Protein AF-A0A7I9W065-F1 (afdb_monomer_lite)

pLDDT: mean 79.96, std 14.08, range [38.72, 93.44]

Radius of gyration: 19.63 Å; chains: 1; bounding box: 33×25×72 Å

Secondary structure (DSSP, 8-state):
------SS-----HHHHHHHHHTT-GGGTTTHHHHHHHHHHTT--HHHHHHHHHHHHHHHHHHHHHHHHHHHTT--TT--GGG--SSPPP-

Organism: Mycolicibacterium agri (NCBI:txid36811)

Foldseek 3Di:
DDDDDDDDQDQCDPVNCVVCVVVVNNVVNVCVSVLVVVCVVVVPDPVRSVVVSVVVVVVVVVVVVVVVVCVVVVHDPCPDPVPDDPDPDDD

Structure (mmCIF, N/CA/C/O backbone):
data_AF-A0A7I9W065-F1
#
_entry.id   AF-A0A7I9W065-F1
#
loop_
_atom_site.group_PDB
_atom_site.id
_atom_site.type_symbol
_atom_site.label_atom_id
_atom_site.label_alt_id
_atom_site.label_comp_id
_atom_site.label_asym_id
_atom_site.label_entity_id
_atom_site.label_seq_id
_atom_site.pdbx_PDB_ins_code
_atom_site.Cartn_x
_atom_site.Cartn_y
_atom_site.Cartn_z
_atom_site.occupancy
_atom_site.B_iso_or_equiv
_atom_site.auth_seq_id
_atom_site.auth_comp_id
_atom_site.auth_asym_id
_atom_site.auth_atom_id
_atom_site.pdbx_PDB_model_num
ATOM 1 N N . MET A 1 1 ? -3.713 9.442 28.534 1.00 38.72 1 MET A N 1
ATOM 2 C CA . MET A 1 1 ? -4.317 10.524 27.728 1.00 38.72 1 MET A CA 1
ATOM 3 C C . MET A 1 1 ? -5.038 9.878 26.560 1.00 38.72 1 MET A C 1
ATOM 5 O O . MET A 1 1 ? -4.389 9.319 25.688 1.00 38.72 1 MET A O 1
ATOM 9 N N . THR A 1 2 ? -6.363 9.840 26.608 1.00 41.44 2 THR A N 1
ATOM 10 C CA . THR A 1 2 ? -7.232 9.282 25.566 1.00 41.44 2 THR A CA 1
ATOM 11 C C . THR A 1 2 ? -7.578 10.393 24.582 1.00 41.44 2 THR A C 1
ATOM 13 O O . THR A 1 2 ? -8.373 11.276 24.894 1.00 41.44 2 THR A O 1
ATOM 16 N N . THR A 1 3 ? -6.956 10.390 23.404 1.00 46.91 3 THR A N 1
ATOM 17 C CA . THR A 1 3 ? -7.309 11.344 22.348 1.00 46.91 3 THR A CA 1
ATOM 18 C C . THR A 1 3 ? -8.540 10.833 21.607 1.00 46.91 3 THR A C 1
ATOM 20 O O . THR A 1 3 ? -8.487 9.862 20.858 1.00 46.91 3 THR A O 1
ATOM 23 N N . THR A 1 4 ? -9.662 11.496 21.866 1.00 43.91 4 THR A N 1
ATOM 24 C CA . THR A 1 4 ? -10.936 11.389 21.153 1.00 43.91 4 THR A CA 1
ATOM 25 C C . THR A 1 4 ? -10.754 11.729 19.668 1.00 43.91 4 THR A C 1
ATOM 27 O O . THR A 1 4 ? -10.489 12.881 19.339 1.00 43.91 4 THR A O 1
ATOM 30 N N . HIS A 1 5 ? -10.946 10.760 18.767 1.00 50.94 5 HIS A N 1
ATOM 31 C CA . HIS A 1 5 ? -11.048 11.004 17.322 1.00 50.94 5 HIS A CA 1
ATOM 32 C C . HIS A 1 5 ? -12.503 11.326 16.952 1.00 50.94 5 HIS A C 1
ATOM 34 O O . HIS A 1 5 ? -13.360 10.440 16.926 1.00 50.94 5 HIS A O 1
ATOM 40 N N . ARG A 1 6 ? -12.804 12.606 16.703 1.00 49.56 6 ARG A N 1
ATOM 41 C CA . ARG A 1 6 ? -14.131 13.089 16.294 1.00 49.56 6 ARG A CA 1
ATOM 42 C C . ARG A 1 6 ? -14.076 13.610 14.854 1.00 49.56 6 ARG A C 1
ATOM 44 O O . ARG A 1 6 ? -13.675 14.743 14.657 1.00 49.56 6 ARG A O 1
ATOM 51 N N . GLY A 1 7 ? -14.579 12.791 13.923 1.00 58.03 7 GLY A N 1
ATOM 52 C CA . GLY A 1 7 ? -15.345 13.171 12.722 1.00 58.03 7 GLY A CA 1
ATOM 53 C C . GLY A 1 7 ? -14.698 14.066 11.649 1.00 58.03 7 GLY A C 1
ATOM 54 O O . GLY A 1 7 ? -14.366 15.209 11.914 1.00 58.03 7 GLY A O 1
ATOM 55 N N . ALA A 1 8 ? -14.734 13.568 10.403 1.00 47.09 8 ALA A N 1
ATOM 56 C CA . ALA A 1 8 ? -14.304 14.181 9.133 1.00 47.09 8 ALA A CA 1
ATOM 57 C C . ALA A 1 8 ? -12.779 14.216 8.918 1.00 47.09 8 ALA A C 1
ATOM 59 O O . ALA A 1 8 ? -12.077 15.003 9.533 1.00 47.09 8 ALA A O 1
ATOM 60 N N . THR A 1 9 ? -12.302 13.311 8.042 1.00 54.22 9 THR A N 1
ATOM 61 C CA . THR A 1 9 ? -10.904 13.181 7.567 1.00 54.22 9 THR A CA 1
ATOM 62 C C . THR A 1 9 ? -9.872 13.626 8.590 1.00 54.22 9 THR A C 1
ATOM 64 O O . THR A 1 9 ? -9.301 14.709 8.484 1.00 54.22 9 THR A O 1
ATOM 67 N N . ASP A 1 10 ? -9.651 12.784 9.592 1.00 56.38 10 ASP A N 1
ATOM 68 C CA . ASP A 1 10 ? -8.575 13.018 10.534 1.00 56.38 10 ASP A CA 1
ATOM 69 C C . ASP A 1 10 ? -7.268 13.201 9.756 1.00 56.38 10 ASP A C 1
ATOM 71 O O . ASP A 1 10 ? -6.908 12.312 8.971 1.00 56.38 10 ASP A O 1
ATOM 75 N N . PRO A 1 11 ? -6.580 14.346 9.905 1.00 63.97 11 PRO A N 1
ATOM 76 C CA . PRO A 1 11 ? -5.307 14.542 9.244 1.00 63.97 11 PRO A CA 1
ATOM 77 C C . PRO A 1 11 ? -4.381 13.417 9.696 1.00 63.97 11 PRO A C 1
ATOM 79 O O . PRO A 1 11 ? -4.243 13.155 10.894 1.00 63.97 11 PRO A O 1
ATOM 82 N N . ILE A 1 12 ? -3.771 12.720 8.734 1.00 72.44 12 ILE A N 1
ATOM 83 C CA . ILE A 1 12 ? -2.799 11.670 9.035 1.00 72.44 12 ILE A CA 1
ATOM 84 C C . ILE A 1 12 ? -1.693 12.322 9.857 1.00 72.44 12 ILE A C 1
ATOM 86 O O . ILE A 1 12 ? -0.939 13.152 9.348 1.00 72.44 12 ILE A O 1
ATOM 90 N N . GLY A 1 13 ? -1.615 11.967 11.139 1.00 81.31 13 GLY A N 1
ATOM 91 C CA . GLY A 1 13 ? -0.615 12.529 12.035 1.00 81.31 13 GLY A CA 1
ATOM 92 C C . GLY A 1 13 ? 0.797 12.310 11.489 1.00 81.31 13 GLY A C 1
ATOM 93 O O . GLY A 1 13 ? 1.085 11.287 10.860 1.00 81.31 13 GLY A O 1
ATOM 94 N N . ALA A 1 14 ? 1.701 13.254 11.756 1.00 84.06 14 ALA A N 1
ATOM 95 C CA . ALA A 1 14 ? 3.087 13.189 11.289 1.00 84.06 14 ALA A CA 1
ATOM 96 C C . ALA A 1 14 ? 3.797 11.882 11.703 1.00 84.06 14 ALA A C 1
ATOM 98 O O . ALA A 1 14 ? 4.618 11.351 10.953 1.00 84.06 14 ALA A O 1
ATOM 99 N N . ASP A 1 15 ? 3.436 11.324 12.861 1.00 85.06 15 ASP A N 1
ATOM 100 C CA . ASP A 1 15 ? 3.940 10.035 13.336 1.00 85.06 15 ASP A CA 1
ATOM 101 C C . ASP A 1 15 ? 3.499 8.869 12.449 1.00 85.06 15 ASP A C 1
ATOM 103 O O . ASP A 1 15 ? 4.320 8.022 12.096 1.00 85.06 15 ASP A O 1
ATOM 107 N N . LEU A 1 16 ? 2.233 8.848 12.026 1.00 84.44 16 LEU A N 1
ATOM 108 C CA . LEU A 1 16 ? 1.720 7.827 11.118 1.00 84.44 16 LEU A CA 1
ATOM 109 C C . LEU A 1 16 ? 2.382 7.945 9.741 1.00 84.44 16 LEU A C 1
ATOM 111 O O . LEU A 1 16 ? 2.826 6.941 9.192 1.00 84.44 16 LEU A O 1
ATOM 115 N N . LEU A 1 17 ? 2.565 9.160 9.219 1.00 86.12 17 LEU A N 1
ATOM 116 C CA . LEU A 1 17 ? 3.326 9.374 7.981 1.00 86.12 17 LEU A CA 1
ATOM 117 C C . LEU A 1 17 ? 4.770 8.870 8.088 1.00 86.12 17 LEU A C 1
ATOM 119 O O . LEU A 1 17 ? 5.283 8.255 7.150 1.00 86.12 17 LEU A O 1
ATOM 123 N N . ARG A 1 18 ? 5.431 9.106 9.227 1.00 87.75 18 ARG A N 1
ATOM 124 C CA . ARG A 1 18 ? 6.783 8.599 9.485 1.00 87.75 18 ARG A CA 1
ATOM 125 C C . ARG A 1 18 ? 6.800 7.071 9.489 1.00 87.75 18 ARG A C 1
ATOM 127 O O . ARG A 1 18 ? 7.623 6.492 8.786 1.00 87.75 18 ARG A O 1
ATOM 134 N N . LEU A 1 19 ? 5.869 6.427 10.195 1.00 86.94 19 LEU A N 1
ATOM 135 C CA . LEU A 1 19 ? 5.737 4.965 10.216 1.00 86.94 19 LEU A CA 1
ATOM 136 C C . LEU A 1 19 ? 5.494 4.394 8.812 1.00 86.94 19 LEU A C 1
ATOM 138 O O . LEU A 1 19 ? 6.175 3.452 8.407 1.00 86.94 19 LEU A O 1
ATOM 142 N N . LEU A 1 20 ? 4.591 4.999 8.034 1.00 88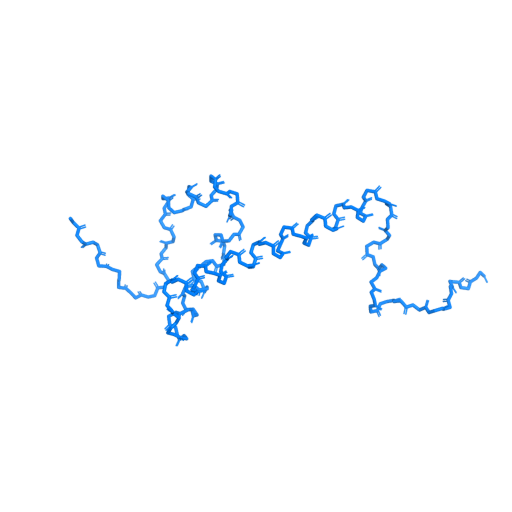.69 20 LEU A N 1
ATOM 143 C CA . LEU A 1 20 ? 4.329 4.593 6.653 1.00 88.69 20 LEU A CA 1
ATOM 144 C C . LEU A 1 20 ? 5.592 4.697 5.795 1.00 88.69 20 LEU A C 1
ATOM 146 O O . LEU A 1 20 ? 5.912 3.767 5.059 1.00 88.69 20 LEU A O 1
ATOM 150 N N . LYS A 1 21 ? 6.359 5.787 5.906 1.00 86.94 21 LYS A N 1
ATOM 151 C CA . LYS A 1 21 ? 7.633 5.931 5.185 1.00 86.94 21 LYS A CA 1
ATOM 152 C C . LYS A 1 21 ? 8.648 4.864 5.597 1.00 86.94 21 LYS A C 1
ATOM 154 O O . LYS A 1 21 ? 9.223 4.228 4.715 1.00 86.94 21 LYS A O 1
ATOM 159 N N . THR A 1 22 ? 8.821 4.614 6.896 1.00 88.25 22 THR A N 1
ATOM 160 C CA . THR A 1 22 ? 9.726 3.574 7.419 1.00 88.25 22 THR A CA 1
ATOM 161 C C . THR A 1 22 ? 9.375 2.188 6.877 1.00 88.25 22 THR A C 1
ATOM 163 O O . THR A 1 22 ? 10.262 1.436 6.480 1.00 88.25 22 THR A O 1
ATOM 166 N N . LEU A 1 23 ? 8.083 1.873 6.767 1.00 85.06 23 LEU A N 1
ATOM 167 C CA . LEU A 1 23 ? 7.588 0.603 6.223 1.00 85.06 23 LEU A CA 1
ATOM 168 C C . LEU A 1 23 ? 7.527 0.565 4.682 1.00 85.06 23 LEU A C 1
ATOM 170 O O . LEU A 1 23 ? 7.072 -0.421 4.093 1.00 85.06 23 LEU A O 1
ATOM 174 N N . LYS A 1 24 ? 7.993 1.621 3.999 1.00 83.69 24 LYS A N 1
ATOM 175 C CA . LYS A 1 24 ? 7.899 1.794 2.536 1.00 83.69 24 LYS A CA 1
ATOM 176 C C . LYS A 1 24 ? 6.451 1.753 2.018 1.00 83.69 24 LYS A C 1
ATOM 178 O O . LYS A 1 24 ? 6.190 1.288 0.910 1.00 83.69 24 LYS A O 1
ATOM 183 N N . LEU A 1 25 ? 5.523 2.257 2.823 1.00 85.19 25 LEU A N 1
ATOM 184 C CA . LEU A 1 25 ? 4.097 2.449 2.548 1.00 85.19 25 LEU A CA 1
ATOM 185 C C . LEU A 1 25 ? 3.769 3.914 2.205 1.00 85.19 25 LEU A C 1
ATOM 187 O O . LEU A 1 25 ? 2.616 4.321 2.260 1.00 85.19 25 LEU A O 1
ATOM 191 N N . GLY A 1 26 ? 4.770 4.739 1.871 1.00 80.50 26 GLY A N 1
ATOM 192 C CA . GLY A 1 26 ? 4.594 6.188 1.703 1.00 80.50 26 GLY A CA 1
ATOM 193 C C . GLY A 1 26 ? 3.543 6.596 0.663 1.00 80.50 26 GLY A C 1
ATOM 194 O O . GLY A 1 26 ? 2.921 7.633 0.824 1.00 80.50 26 GLY A O 1
ATOM 195 N N . ALA A 1 27 ? 3.289 5.767 -0.351 1.00 80.38 27 ALA A N 1
ATOM 196 C CA . ALA A 1 27 ? 2.256 6.037 -1.354 1.00 80.38 27 ALA A CA 1
ATOM 197 C C . ALA A 1 27 ? 0.823 5.757 -0.873 1.00 80.38 27 ALA A C 1
ATOM 199 O O . ALA A 1 27 ? -0.128 6.192 -1.512 1.00 80.38 27 ALA A O 1
ATOM 200 N N . LEU A 1 28 ? 0.655 5.024 0.235 1.00 83.81 28 LEU A N 1
ATOM 201 C CA . LEU A 1 28 ? -0.655 4.876 0.867 1.00 83.81 28 LEU A CA 1
ATOM 202 C C . LEU A 1 28 ? -1.086 6.173 1.555 1.00 83.81 28 LEU A C 1
ATOM 204 O O . LEU A 1 28 ? -2.280 6.377 1.721 1.00 83.81 28 LEU A O 1
ATOM 208 N N . ALA A 1 29 ? -0.145 7.048 1.929 1.00 84.06 29 ALA A N 1
ATOM 209 C CA . ALA A 1 29 ? -0.437 8.280 2.657 1.00 84.06 29 ALA A CA 1
ATOM 210 C C . ALA A 1 29 ? -1.445 9.176 1.925 1.00 84.06 29 ALA A C 1
ATOM 212 O O . ALA A 1 29 ? -2.361 9.684 2.559 1.00 84.06 29 ALA A O 1
ATOM 213 N N . ASP A 1 30 ? -1.321 9.306 0.605 1.00 84.06 30 ASP A N 1
ATOM 214 C CA . ASP A 1 30 ? -2.157 10.225 -0.175 1.00 84.06 30 ASP A CA 1
ATOM 215 C C . ASP A 1 30 ? -3.632 9.788 -0.216 1.00 84.06 30 ASP A C 1
ATOM 217 O O . ASP A 1 30 ? -4.520 10.626 -0.294 1.00 84.06 30 ASP A O 1
ATOM 221 N N . THR A 1 31 ? -3.904 8.482 -0.107 1.00 86.31 31 THR A N 1
ATOM 222 C CA . THR A 1 31 ? -5.262 7.905 -0.220 1.00 86.31 31 THR A CA 1
ATOM 223 C C . THR A 1 31 ? -5.831 7.418 1.113 1.00 86.31 31 THR A C 1
ATOM 225 O O . THR A 1 31 ? -7.015 7.097 1.225 1.00 86.31 31 THR A O 1
ATOM 228 N N . LEU A 1 32 ? -5.009 7.349 2.163 1.00 88.19 32 LEU A N 1
ATOM 229 C CA . LEU A 1 32 ? -5.405 6.807 3.461 1.00 88.19 32 LEU A CA 1
ATOM 230 C C . LEU A 1 32 ? -6.613 7.512 4.113 1.00 88.19 32 LEU A C 1
ATOM 232 O O . LEU A 1 32 ? -7.426 6.791 4.696 1.00 88.19 32 LEU A O 1
ATOM 236 N N . PRO A 1 33 ? -6.799 8.850 4.036 1.00 86.69 33 PRO A N 1
ATOM 237 C CA . PRO A 1 33 ? -7.931 9.514 4.688 1.00 86.69 33 PRO A CA 1
ATOM 238 C C . PRO A 1 33 ? -9.267 9.097 4.069 1.00 86.69 33 PRO A C 1
ATOM 240 O O . PRO A 1 33 ? -10.232 8.811 4.781 1.00 86.69 33 PRO A O 1
ATOM 243 N N . GLU A 1 34 ? -9.304 9.011 2.740 1.00 87.88 34 GLU A N 1
ATOM 244 C CA . GLU A 1 34 ? -10.469 8.592 1.959 1.00 87.88 34 GLU A CA 1
ATOM 245 C C . GLU A 1 34 ? -10.778 7.118 2.212 1.00 87.88 34 GLU A C 1
ATOM 247 O O . GLU A 1 34 ? -11.919 6.753 2.495 1.00 87.88 34 GLU A O 1
ATOM 252 N N . ARG A 1 35 ? -9.745 6.270 2.230 1.00 89.62 35 ARG A N 1
ATOM 253 C CA . ARG A 1 35 ? -9.880 4.843 2.540 1.00 89.62 35 ARG A CA 1
ATOM 254 C C . ARG A 1 35 ? -10.368 4.597 3.966 1.00 89.62 35 ARG A C 1
ATOM 256 O O . ARG A 1 35 ? -11.201 3.720 4.178 1.00 89.62 35 ARG A O 1
ATOM 263 N N . ALA A 1 36 ? -9.898 5.376 4.940 1.00 88.81 36 ALA A N 1
ATOM 264 C CA . ALA A 1 36 ? -10.383 5.312 6.316 1.00 88.81 36 ALA A CA 1
ATOM 265 C C . ALA A 1 36 ? -11.846 5.779 6.418 1.00 88.81 36 ALA A C 1
ATOM 267 O O . ALA A 1 36 ? -12.642 5.188 7.149 1.00 88.81 36 ALA A O 1
ATOM 268 N N . ALA A 1 37 ? -12.233 6.816 5.667 1.00 89.62 37 ALA A N 1
ATOM 269 C CA . ALA A 1 37 ? -13.625 7.245 5.578 1.00 89.62 37 ALA A CA 1
ATOM 270 C C . ALA A 1 37 ? -14.522 6.153 4.973 1.00 89.62 37 ALA A C 1
ATOM 272 O O . ALA A 1 37 ? -15.569 5.855 5.549 1.00 89.62 37 ALA A O 1
ATOM 273 N N . LEU A 1 38 ? -14.080 5.509 3.891 1.00 89.56 38 LEU A N 1
ATOM 274 C CA . LEU A 1 38 ? -14.784 4.402 3.249 1.00 89.56 38 LEU A CA 1
ATOM 275 C C . LEU A 1 38 ? -14.917 3.200 4.197 1.00 89.56 38 LEU A C 1
ATOM 277 O O . LEU A 1 38 ? -16.015 2.689 4.396 1.00 89.56 38 LEU A O 1
ATOM 281 N N . ALA A 1 39 ? -13.840 2.802 4.876 1.00 91.56 39 ALA A N 1
ATOM 282 C CA . ALA A 1 39 ? -13.875 1.711 5.849 1.00 91.56 39 ALA A CA 1
ATOM 283 C C . ALA A 1 39 ? -14.892 1.966 6.976 1.00 91.56 39 ALA A C 1
ATOM 285 O O . ALA A 1 39 ? -15.628 1.055 7.356 1.00 91.56 39 ALA A O 1
ATOM 286 N N . ARG A 1 40 ? -14.998 3.213 7.462 1.00 89.94 40 ARG A N 1
ATOM 287 C CA . ARG A 1 40 ? -16.027 3.608 8.439 1.00 89.94 40 ARG A CA 1
ATOM 288 C C . ARG A 1 40 ? -17.441 3.489 7.869 1.00 89.94 40 ARG A C 1
ATOM 290 O O . ARG A 1 40 ? -18.311 2.958 8.554 1.00 89.94 40 ARG A O 1
ATOM 297 N N . GLN A 1 41 ? -17.671 3.944 6.635 1.00 92.69 41 GLN A N 1
ATOM 298 C CA . GLN A 1 41 ? -18.978 3.832 5.970 1.00 92.69 41 GLN A CA 1
ATOM 299 C C . GLN A 1 41 ? -19.406 2.369 5.801 1.00 92.69 41 GLN A C 1
ATOM 301 O O . GLN A 1 41 ? -20.544 2.016 6.101 1.00 92.69 41 GLN A O 1
ATOM 306 N N . HIS A 1 42 ? -18.470 1.506 5.405 1.00 92.31 42 HIS A N 1
ATOM 307 C CA . HIS A 1 42 ? -18.699 0.072 5.228 1.00 92.31 42 HIS A CA 1
ATOM 308 C C . HIS A 1 42 ? -18.619 -0.739 6.530 1.00 92.31 42 HIS A C 1
ATOM 310 O O . HIS A 1 42 ? -18.772 -1.958 6.494 1.00 92.31 42 HIS A O 1
ATOM 316 N N . LYS A 1 43 ? -18.400 -0.085 7.681 1.00 92.44 43 LYS A N 1
ATOM 317 C CA . LYS A 1 43 ? -18.254 -0.727 8.999 1.00 92.44 43 LYS A CA 1
ATOM 318 C C . LYS A 1 43 ? -17.201 -1.845 9.005 1.00 92.44 43 LYS A C 1
ATOM 320 O O . LYS A 1 43 ? -17.375 -2.860 9.679 1.00 92.44 43 LYS A O 1
ATOM 325 N N . LEU A 1 44 ? -16.113 -1.667 8.252 1.00 92.94 44 LEU A N 1
ATOM 326 C CA . LEU A 1 44 ? -15.005 -2.616 8.249 1.00 92.94 44 LEU A CA 1
ATOM 327 C C . LEU A 1 44 ? -14.385 -2.700 9.647 1.00 92.94 44 LEU A C 1
ATOM 329 O O . LEU A 1 44 ? -14.198 -1.687 10.326 1.00 92.94 44 LEU A O 1
ATOM 333 N N . SER A 1 45 ? -14.014 -3.911 10.059 1.00 93.25 45 SER A N 1
ATOM 334 C CA . SER A 1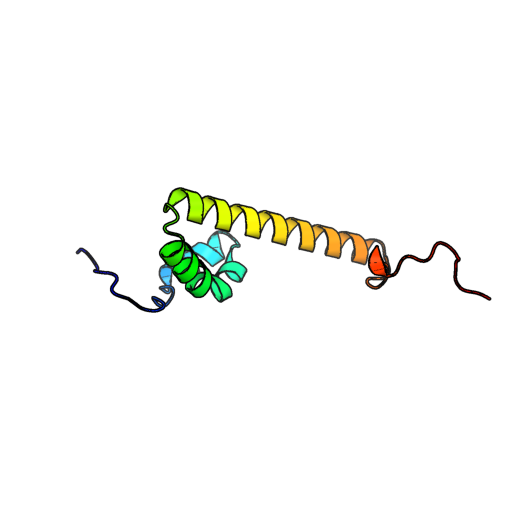 45 ? -13.199 -4.086 11.258 1.00 93.25 45 SER A CA 1
ATOM 335 C C . SER A 1 45 ? -11.811 -3.470 11.046 1.00 93.25 45 SER A C 1
ATOM 337 O O . SER A 1 45 ? -11.316 -3.395 9.921 1.00 93.25 45 SER A O 1
ATOM 339 N N . HIS A 1 46 ? -11.143 -3.073 12.132 1.00 89.00 46 HIS A N 1
ATOM 340 C CA . HIS A 1 46 ? -9.766 -2.568 12.064 1.00 89.00 46 HIS A CA 1
ATOM 341 C C . HIS A 1 46 ? -8.820 -3.560 11.371 1.00 89.00 46 HIS A C 1
ATOM 343 O O . HIS A 1 46 ? -7.968 -3.155 10.585 1.00 89.00 46 HIS A O 1
ATOM 349 N N . ILE A 1 47 ? -9.005 -4.859 11.632 1.00 93.44 47 ILE A N 1
ATOM 350 C CA . ILE A 1 47 ? -8.205 -5.924 11.022 1.00 93.44 47 ILE A CA 1
ATOM 351 C C . ILE A 1 47 ? -8.507 -6.045 9.529 1.00 93.44 47 ILE A C 1
ATOM 353 O O . ILE A 1 47 ? -7.573 -6.041 8.736 1.00 93.44 47 ILE A O 1
ATOM 357 N N . GLY A 1 48 ? -9.782 -6.054 9.128 1.00 91.44 48 GLY A N 1
ATOM 358 C CA . GLY A 1 48 ? -10.150 -6.116 7.710 1.00 91.44 48 GLY A CA 1
ATOM 359 C C . GLY A 1 48 ? -9.685 -4.883 6.931 1.00 91.44 48 GLY A C 1
ATOM 360 O O . GLY A 1 48 ? -9.281 -4.978 5.772 1.00 91.44 48 GLY A O 1
ATOM 361 N N . PHE A 1 49 ? -9.679 -3.712 7.573 1.00 92.00 49 PHE A N 1
ATOM 362 C CA . PHE A 1 49 ? -9.144 -2.493 6.972 1.00 92.00 49 PHE A CA 1
ATOM 363 C C . PHE A 1 49 ? -7.634 -2.596 6.738 1.00 92.00 49 PHE A C 1
ATOM 365 O O . PHE A 1 49 ? -7.161 -2.266 5.650 1.00 92.00 49 PHE A O 1
ATOM 372 N N . LEU A 1 50 ? -6.886 -3.088 7.732 1.00 90.81 50 LEU A N 1
ATOM 373 C CA . LEU A 1 50 ? -5.449 -3.333 7.601 1.00 90.81 50 LEU A CA 1
ATOM 374 C C . LEU A 1 50 ? -5.146 -4.383 6.530 1.00 90.81 50 LEU A C 1
ATOM 376 O O . LEU A 1 50 ? -4.246 -4.173 5.724 1.00 90.81 50 LEU A O 1
ATOM 380 N N . GLU A 1 51 ? -5.907 -5.473 6.480 1.00 93.25 51 GLU A N 1
ATOM 381 C CA . GLU A 1 51 ? -5.766 -6.510 5.456 1.00 93.25 51 GLU A CA 1
ATOM 382 C C . GLU A 1 51 ? -5.943 -5.928 4.048 1.00 93.25 51 GLU A C 1
ATOM 384 O O . GLU A 1 51 ? -5.073 -6.099 3.195 1.00 93.25 51 GLU A O 1
ATOM 389 N N . THR A 1 52 ? -6.999 -5.137 3.840 1.00 90.88 52 THR A N 1
ATOM 390 C CA . THR A 1 52 ? -7.260 -4.461 2.558 1.00 90.88 52 THR A CA 1
ATOM 391 C C . THR A 1 52 ? -6.131 -3.487 2.193 1.00 90.88 52 THR A C 1
ATOM 393 O O . THR A 1 52 ? -5.674 -3.446 1.053 1.00 90.88 52 THR A O 1
ATOM 396 N N . LEU A 1 53 ? -5.634 -2.709 3.164 1.00 89.81 53 LEU A N 1
ATOM 397 C CA . LEU A 1 53 ? -4.498 -1.798 2.970 1.00 89.81 53 LEU A CA 1
ATOM 398 C C . LEU A 1 53 ? -3.229 -2.513 2.519 1.00 89.81 53 LEU A C 1
ATOM 400 O O . LEU A 1 53 ? -2.538 -2.040 1.613 1.00 89.81 53 LEU A O 1
ATOM 404 N N . LEU A 1 54 ? -2.914 -3.633 3.162 1.00 89.56 54 LEU A N 1
ATOM 405 C CA . LEU A 1 54 ? -1.717 -4.405 2.865 1.00 89.56 54 LEU A CA 1
ATOM 406 C C . LEU A 1 54 ? -1.836 -5.118 1.516 1.00 89.56 54 LEU A C 1
ATOM 408 O O . LEU A 1 54 ? -0.881 -5.076 0.740 1.00 89.56 54 LEU A O 1
ATOM 412 N N . ALA A 1 55 ? -2.998 -5.701 1.210 1.00 90.75 55 ALA A N 1
ATOM 413 C CA . ALA A 1 55 ? -3.266 -6.338 -0.078 1.00 90.75 55 ALA A CA 1
ATOM 414 C C . ALA A 1 55 ? -3.073 -5.359 -1.249 1.00 90.75 55 ALA A C 1
ATOM 416 O O . ALA A 1 55 ? -2.374 -5.671 -2.217 1.00 90.75 55 ALA A O 1
ATOM 417 N N . ASP A 1 56 ? -3.598 -4.138 -1.127 1.00 88.12 56 ASP A N 1
ATOM 418 C CA . ASP A 1 56 ? -3.458 -3.120 -2.170 1.00 88.12 56 ASP A CA 1
ATOM 419 C C . ASP A 1 56 ? -2.005 -2.679 -2.377 1.00 88.12 56 ASP A C 1
ATOM 421 O O . ASP A 1 56 ? -1.560 -2.499 -3.514 1.00 88.12 56 ASP A O 1
ATOM 425 N N . GLU A 1 57 ? -1.222 -2.515 -1.305 1.00 90.12 57 GLU A N 1
ATOM 426 C CA . GLU A 1 57 ? 0.19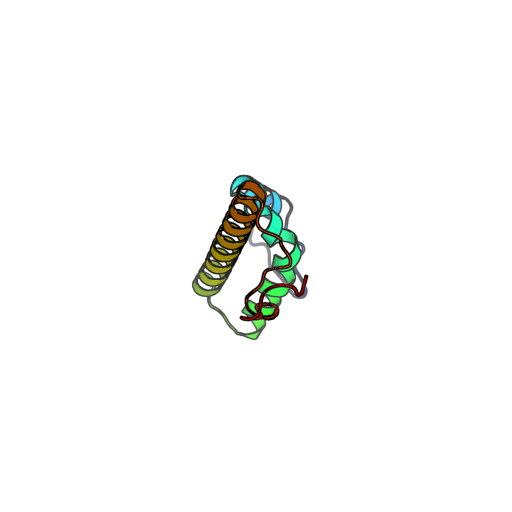4 -2.164 -1.467 1.00 90.12 57 GLU A CA 1
ATOM 427 C C . GLU A 1 57 ? 1.010 -3.317 -2.064 1.00 90.12 57 GLU A C 1
ATOM 429 O O . GLU A 1 57 ? 1.924 -3.053 -2.853 1.00 90.12 57 GLU A O 1
ATOM 434 N N . VAL A 1 58 ? 0.691 -4.576 -1.740 1.00 90.62 58 VAL A N 1
ATOM 435 C CA . VAL A 1 58 ? 1.300 -5.742 -2.401 1.00 90.62 58 VAL A CA 1
ATOM 436 C C . VAL A 1 58 ? 1.029 -5.677 -3.904 1.00 90.62 58 VAL A C 1
ATOM 438 O O . VAL A 1 58 ? 1.984 -5.618 -4.682 1.00 90.62 58 VAL A O 1
ATOM 441 N N . SER A 1 59 ? -0.235 -5.537 -4.308 1.00 89.62 59 SER A N 1
ATOM 442 C CA . SER A 1 59 ? -0.629 -5.407 -5.720 1.00 89.62 59 SER A CA 1
ATOM 443 C C . SER A 1 59 ? 0.085 -4.240 -6.423 1.00 89.62 59 SER A C 1
ATOM 445 O O . SER A 1 59 ? 0.622 -4.366 -7.532 1.00 89.62 59 SER A O 1
ATOM 447 N N . ARG A 1 60 ? 0.220 -3.095 -5.743 1.00 86.62 60 ARG A N 1
ATOM 448 C CA . ARG A 1 60 ? 0.960 -1.935 -6.258 1.00 86.62 60 ARG A CA 1
ATOM 449 C C . ARG A 1 60 ? 2.462 -2.203 -6.424 1.00 86.62 60 ARG A C 1
ATOM 451 O O . ARG A 1 60 ? 3.099 -1.651 -7.329 1.00 86.62 60 ARG A O 1
ATOM 458 N N . ARG A 1 61 ? 3.091 -2.983 -5.539 1.00 88.81 61 ARG A N 1
ATOM 459 C CA . ARG A 1 61 ? 4.510 -3.388 -5.663 1.00 88.81 61 ARG A CA 1
ATOM 460 C C . ARG A 1 61 ? 4.716 -4.366 -6.807 1.00 88.81 61 ARG A C 1
ATOM 462 O O . ARG A 1 61 ? 5.685 -4.210 -7.553 1.00 88.81 61 ARG A O 1
ATOM 469 N N . GLU A 1 62 ? 3.811 -5.318 -6.965 1.00 90.50 62 GLU A N 1
ATOM 470 C CA . GLU A 1 62 ? 3.838 -6.278 -8.066 1.00 90.50 62 GLU A CA 1
ATOM 471 C C . GLU A 1 62 ? 3.692 -5.568 -9.409 1.00 90.50 62 GLU A C 1
ATOM 473 O O . GLU A 1 62 ? 4.538 -5.745 -10.285 1.00 90.50 62 GLU A O 1
ATOM 478 N N . SER A 1 63 ? 2.720 -4.660 -9.524 1.00 87.88 63 SER A N 1
ATOM 479 C CA . SER A 1 63 ? 2.501 -3.840 -10.722 1.00 87.88 63 SER A CA 1
ATOM 480 C C . SER A 1 63 ? 3.738 -3.016 -11.096 1.00 87.88 63 SER A C 1
ATOM 482 O O . SER A 1 63 ? 4.174 -3.020 -12.247 1.00 87.88 63 SER A O 1
ATOM 484 N N . ARG A 1 64 ? 4.378 -2.354 -10.119 1.00 88.38 64 ARG A N 1
ATOM 485 C CA . ARG A 1 64 ? 5.637 -1.617 -10.351 1.00 88.38 64 ARG A CA 1
ATOM 486 C C . ARG A 1 64 ? 6.780 -2.537 -10.768 1.00 88.38 64 ARG A C 1
ATOM 488 O O . ARG A 1 64 ? 7.528 -2.204 -11.680 1.00 88.38 64 ARG A O 1
ATOM 495 N N . SER A 1 65 ? 6.918 -3.691 -10.121 1.00 89.50 65 SER A N 1
ATOM 496 C CA . SER A 1 65 ? 7.953 -4.675 -10.458 1.00 89.50 65 SER A CA 1
ATOM 497 C C . SER A 1 65 ? 7.748 -5.253 -11.859 1.00 89.50 65 SER A C 1
ATOM 499 O O . SER A 1 65 ? 8.718 -5.505 -12.572 1.00 89.50 65 SER A O 1
ATOM 501 N N . ALA A 1 66 ? 6.498 -5.461 -12.274 1.00 87.81 66 ALA A N 1
ATOM 502 C CA . ALA A 1 66 ? 6.156 -5.865 -13.631 1.00 87.81 66 ALA A CA 1
ATOM 503 C C . ALA A 1 66 ? 6.526 -4.773 -14.645 1.00 87.81 66 ALA A C 1
ATOM 505 O O . ALA A 1 66 ? 7.236 -5.067 -15.604 1.00 87.81 66 ALA A O 1
ATOM 506 N N . ALA A 1 67 ? 6.150 -3.515 -14.385 1.00 87.31 67 ALA A N 1
ATOM 507 C CA . ALA A 1 67 ? 6.500 -2.383 -15.242 1.00 87.31 67 ALA A CA 1
ATOM 508 C C . ALA A 1 67 ? 8.022 -2.227 -15.405 1.00 87.31 67 ALA A C 1
ATOM 510 O O . ALA A 1 67 ? 8.515 -2.144 -16.525 1.00 87.31 67 ALA A O 1
ATOM 511 N N . LEU A 1 68 ? 8.785 -2.288 -14.306 1.00 89.69 68 LEU A N 1
ATOM 512 C CA . LEU A 1 68 ? 10.250 -2.209 -14.346 1.00 89.69 68 LEU A CA 1
ATOM 513 C C . LEU A 1 68 ? 10.879 -3.344 -15.164 1.00 89.69 68 LEU A C 1
ATOM 515 O O . LEU A 1 68 ? 11.829 -3.109 -15.910 1.00 89.69 68 LEU A O 1
ATOM 519 N N . ARG A 1 69 ? 10.359 -4.573 -15.044 1.00 89.88 69 ARG A N 1
ATOM 520 C CA . ARG A 1 69 ? 10.825 -5.714 -15.848 1.00 89.88 69 ARG A CA 1
ATOM 521 C C . ARG A 1 69 ? 10.511 -5.531 -17.331 1.00 89.88 69 ARG A C 1
ATOM 523 O O . ARG A 1 69 ? 11.394 -5.784 -18.144 1.00 89.88 69 ARG A O 1
ATOM 530 N N . ALA A 1 70 ? 9.310 -5.064 -17.671 1.00 87.62 70 ALA A N 1
ATOM 531 C CA . ALA A 1 70 ? 8.925 -4.776 -19.051 1.00 87.62 70 ALA A CA 1
ATOM 532 C C . ALA A 1 70 ? 9.838 -3.706 -19.670 1.00 87.62 70 ALA A C 1
ATOM 534 O O . ALA A 1 70 ? 10.417 -3.935 -20.728 1.00 87.62 70 ALA A O 1
ATOM 535 N N . THR A 1 71 ? 10.068 -2.596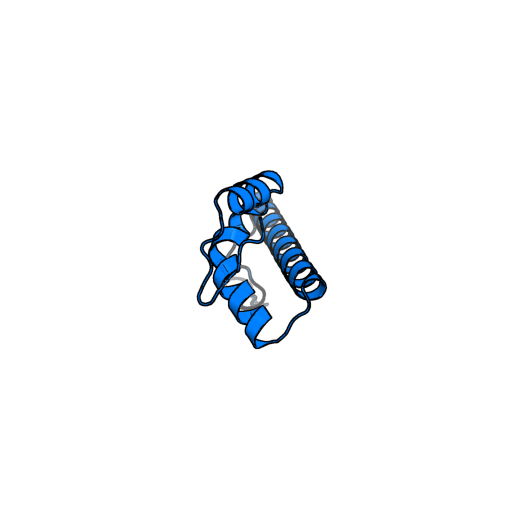 -18.959 1.00 86.12 71 THR A N 1
ATOM 536 C CA . THR A 1 71 ? 11.000 -1.546 -19.396 1.00 86.12 71 THR A CA 1
ATOM 537 C C . THR A 1 71 ? 12.420 -2.083 -19.573 1.00 86.12 71 THR A C 1
ATOM 539 O O . THR A 1 71 ? 13.048 -1.817 -20.593 1.00 86.12 71 THR A O 1
ATOM 542 N N . LYS A 1 72 ? 12.928 -2.882 -18.622 1.00 89.56 72 LYS A N 1
ATOM 543 C CA . LYS A 1 72 ? 14.266 -3.493 -18.723 1.00 89.56 72 LYS A CA 1
ATOM 544 C C . LYS A 1 72 ? 14.392 -4.437 -19.923 1.00 89.56 72 LYS A C 1
ATOM 546 O O . LYS A 1 72 ? 15.471 -4.546 -20.493 1.00 89.56 72 LYS A O 1
ATOM 551 N N . ALA A 1 73 ? 13.313 -5.120 -20.286 1.00 88.81 73 ALA A N 1
ATOM 552 C CA . ALA A 1 73 ? 13.257 -6.008 -21.440 1.00 88.81 73 ALA A CA 1
ATOM 553 C C . ALA A 1 73 ? 13.006 -5.267 -22.769 1.00 88.81 73 ALA A C 1
ATOM 555 O O . ALA A 1 73 ? 12.939 -5.915 -23.808 1.00 88.81 73 ALA A O 1
ATOM 556 N N . GLY A 1 74 ? 12.861 -3.936 -22.749 1.00 86.56 74 GLY A N 1
ATOM 557 C CA . GLY A 1 74 ? 12.564 -3.142 -23.942 1.00 86.56 74 GLY A CA 1
ATOM 558 C C . GLY A 1 74 ? 11.166 -3.393 -24.511 1.00 86.56 74 GLY A C 1
ATOM 559 O O . GLY A 1 74 ? 10.938 -3.106 -25.682 1.00 86.56 74 GLY A O 1
ATOM 560 N N . LEU A 1 75 ? 10.239 -3.942 -23.712 1.00 83.81 75 LEU A N 1
ATOM 561 C CA . LEU A 1 75 ? 8.854 -4.107 -24.145 1.00 83.81 75 LEU A CA 1
ATOM 562 C C . LEU A 1 75 ? 8.215 -2.732 -24.334 1.00 83.81 75 LEU A C 1
ATOM 564 O O . LEU A 1 75 ? 8.320 -1.863 -23.463 1.00 83.81 75 LEU A O 1
ATOM 568 N N . ASP A 1 76 ? 7.512 -2.572 -25.452 1.00 76.75 76 ASP A N 1
ATOM 569 C CA . ASP A 1 76 ? 6.709 -1.388 -25.721 1.00 76.75 76 ASP A CA 1
ATOM 570 C C . ASP A 1 76 ? 5.598 -1.266 -24.651 1.00 76.75 76 ASP A C 1
ATOM 572 O O . ASP A 1 76 ? 4.759 -2.165 -24.531 1.00 76.75 76 ASP A O 1
ATOM 576 N N . PRO A 1 77 ? 5.551 -0.172 -23.865 1.00 72.12 77 PRO A N 1
ATOM 577 C CA . PRO A 1 77 ? 4.524 0.047 -22.842 1.00 72.12 77 PRO A CA 1
ATOM 578 C C . PRO A 1 77 ? 3.090 0.102 -23.391 1.00 72.12 77 PRO A C 1
ATOM 580 O O . PRO A 1 77 ? 2.127 -0.026 -22.623 1.00 72.12 77 PRO A O 1
ATOM 583 N N . THR A 1 78 ? 2.947 0.345 -24.697 1.00 76.88 78 THR A N 1
ATOM 584 C CA . THR A 1 78 ? 1.669 0.367 -25.414 1.00 76.88 78 THR A CA 1
ATOM 585 C C . THR A 1 78 ? 1.206 -1.024 -25.832 1.00 76.88 78 THR A C 1
ATOM 587 O O . THR A 1 78 ? 0.035 -1.173 -26.172 1.00 76.88 78 THR A O 1
ATOM 590 N N . MET A 1 79 ? 2.063 -2.048 -25.740 1.00 71.06 79 MET A N 1
ATOM 591 C CA . MET A 1 79 ? 1.739 -3.444 -26.036 1.00 71.06 79 MET A CA 1
ATOM 592 C C . MET A 1 79 ? 1.002 -4.074 -24.845 1.00 71.06 79 MET A C 1
ATOM 594 O O . MET A 1 79 ? 1.563 -4.794 -24.018 1.00 71.06 79 MET A O 1
ATOM 598 N N . ARG A 1 80 ? -0.280 -3.730 -24.723 1.00 74.25 80 ARG A N 1
ATOM 599 C CA . ARG A 1 80 ? -1.211 -4.215 -23.700 1.00 74.25 80 ARG A CA 1
ATOM 600 C C . ARG A 1 80 ? -2.138 -5.253 -24.318 1.00 74.25 80 ARG A C 1
ATOM 602 O O . ARG A 1 80 ? -2.301 -5.301 -25.532 1.00 74.25 80 ARG A O 1
ATOM 609 N N . PHE A 1 81 ? -2.793 -6.056 -23.482 1.00 72.50 81 PHE A N 1
ATOM 610 C CA . PHE A 1 81 ? -3.803 -7.003 -23.967 1.00 72.50 81 PHE A CA 1
ATOM 611 C C . PHE A 1 81 ? -4.896 -6.310 -24.797 1.00 72.50 81 PHE A C 1
ATOM 613 O O . PHE A 1 81 ? -5.263 -6.822 -25.847 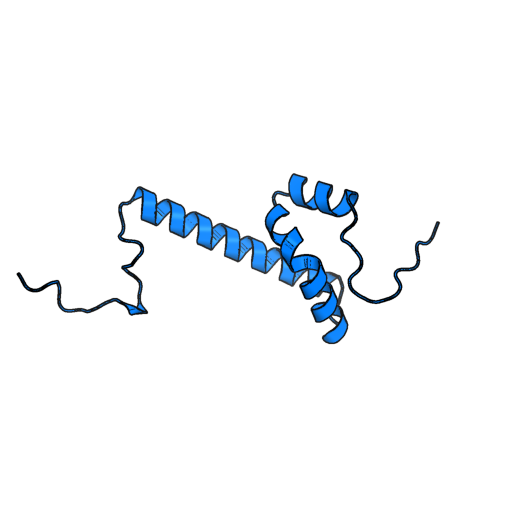1.00 72.50 81 PHE A O 1
ATOM 620 N N . ASP A 1 82 ? -5.329 -5.112 -24.394 1.00 72.62 82 ASP A N 1
ATOM 621 C CA . ASP A 1 82 ? -6.373 -4.347 -25.094 1.00 72.62 82 ASP A CA 1
ATOM 622 C C . ASP A 1 82 ? -5.939 -3.815 -26.473 1.00 72.62 82 ASP A C 1
ATOM 624 O O . ASP A 1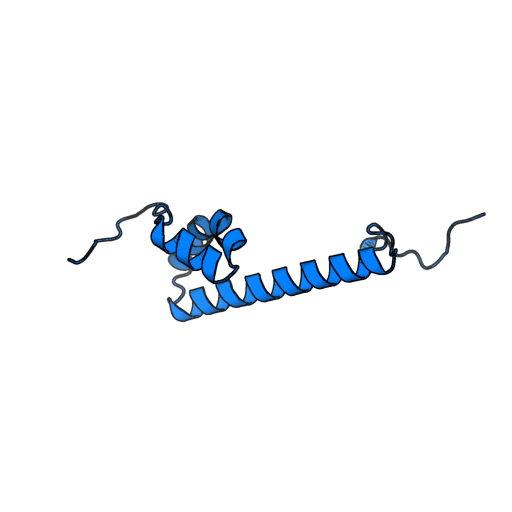 82 ? -6.780 -3.492 -27.308 1.00 72.62 82 ASP A O 1
ATOM 628 N N . THR A 1 83 ? -4.631 -3.704 -26.721 1.00 68.69 83 THR A N 1
ATOM 629 C CA . THR A 1 83 ? -4.048 -3.225 -27.988 1.00 68.69 83 THR A CA 1
ATOM 630 C C . THR A 1 83 ? -3.426 -4.356 -28.805 1.00 68.69 83 THR A C 1
ATOM 632 O O . THR A 1 83 ? -2.875 -4.121 -29.884 1.00 68.69 83 THR A O 1
ATOM 635 N N . TRP A 1 84 ? -3.518 -5.596 -28.320 1.00 67.69 84 TRP A N 1
ATOM 636 C CA . TRP A 1 84 ? -3.009 -6.753 -29.032 1.00 67.69 84 TRP A CA 1
ATOM 637 C C . TRP A 1 84 ? -3.855 -7.012 -30.279 1.00 67.69 84 TRP A C 1
ATOM 639 O O . TRP A 1 84 ? -5.035 -7.352 -30.212 1.00 67.69 84 TRP A O 1
ATOM 649 N N . THR A 1 85 ? -3.222 -6.892 -31.442 1.00 70.75 85 THR A N 1
ATOM 650 C CA . THR A 1 85 ? -3.778 -7.351 -32.712 1.00 70.75 85 THR A CA 1
ATOM 651 C C . THR A 1 85 ? -2.955 -8.541 -33.199 1.00 70.75 85 THR A C 1
ATOM 653 O O . THR A 1 85 ? -1.728 -8.499 -33.240 1.00 70.75 85 THR A O 1
ATOM 656 N N . ALA A 1 86 ? -3.616 -9.649 -33.548 1.00 71.38 86 ALA A N 1
ATOM 657 C CA . ALA A 1 86 ? -2.939 -10.874 -33.997 1.00 71.38 86 ALA A CA 1
ATOM 658 C C . ALA A 1 86 ? -2.244 -10.727 -35.370 1.00 71.38 86 ALA A C 1
ATOM 660 O O . ALA A 1 86 ? -1.518 -11.618 -35.805 1.00 71.38 86 ALA A O 1
ATOM 661 N N . ARG A 1 87 ? -2.476 -9.610 -36.067 1.00 65.19 87 ARG A N 1
ATOM 662 C CA . ARG A 1 87 ? -1.907 -9.285 -37.373 1.00 65.19 87 ARG A CA 1
ATOM 663 C C . ARG A 1 87 ? -0.832 -8.217 -37.154 1.00 65.19 87 ARG A C 1
ATOM 665 O O . ARG A 1 87 ? -1.174 -7.089 -36.826 1.00 65.19 87 ARG A O 1
ATOM 672 N N . GLY A 1 88 ? 0.445 -8.588 -37.279 1.00 62.09 88 GLY A N 1
ATOM 673 C CA . GLY A 1 88 ? 1.578 -7.659 -37.135 1.00 62.09 88 GLY A CA 1
ATOM 674 C C . GLY A 1 88 ? 1.506 -6.459 -38.098 1.00 62.09 88 GLY A C 1
ATOM 675 O O . GLY A 1 88 ? 0.715 -6.497 -39.047 1.00 62.09 88 GLY A O 1
ATOM 676 N N . PRO A 1 89 ? 2.301 -5.393 -37.863 1.00 60.09 89 PRO A N 1
ATOM 677 C CA . PRO A 1 89 ? 2.222 -4.161 -38.644 1.00 60.09 89 PRO A CA 1
ATOM 678 C C . PRO A 1 89 ? 2.461 -4.452 -40.129 1.00 60.09 89 PRO A C 1
ATOM 680 O O . PRO A 1 89 ? 3.400 -5.163 -40.487 1.00 60.09 89 PRO A O 1
ATOM 683 N N . ALA A 1 90 ? 1.577 -3.926 -40.979 1.00 56.31 90 ALA A N 1
ATOM 684 C CA . ALA A 1 90 ? 1.720 -4.011 -42.425 1.00 56.31 90 ALA A CA 1
ATOM 685 C C . ALA A 1 90 ? 2.954 -3.201 -42.852 1.00 56.31 90 ALA A C 1
ATOM 687 O O . ALA A 1 90 ? 3.035 -2.010 -42.547 1.00 56.31 90 ALA A O 1
ATOM 688 N N . LEU A 1 91 ? 3.908 -3.883 -43.491 1.00 57.81 91 LEU A N 1
ATOM 689 C CA . LEU A 1 91 ? 5.032 -3.276 -44.208 1.00 57.81 91 LEU A CA 1
ATOM 690 C C . LEU A 1 91 ? 4.541 -2.586 -45.484 1.00 57.81 91 LEU A C 1
ATOM 692 O O . LEU A 1 91 ? 3.619 -3.146 -46.124 1.00 57.81 91 LEU A O 1
#

Sequence (91 aa):
MTTTHRGATDPIGADLLRLLKTLKLGALADTLPERAALARQHKLSHIGFLETLLADEVSRRESRSAALRATKAGLDPTMRFDTWTARGPAL

InterPro domains:
  IPR002611 IstB-like ATP-binding domain [PF01695] (20-77)